Protein AF-A0A535KQY0-F1 (afdb_monomer_lite)

Sequence (80 aa):
MNAPQLTVVATSRNDDHGGNLLARMQLFIDGLAEQAERFRMPVELLLVEWNPPAGRPALRNALRWDESEHFHPAVITVPH

pLDDT: mean 95.53, std 6.19, range [57.38, 98.62]

Foldseek 3Di:
DPPAPEEDEEEDEPPQVVHPVQVVVQVVQVVVVVVQVVVVGAYEYEYEHEAYDPPDDGNVVSYDHPDDSRYHYDYDYDHD

Structure (mmCIF, N/CA/C/O backbone):
data_AF-A0A535KQY0-F1
#
_entry.id   AF-A0A535KQY0-F1
#
loop_
_atom_site.group_PDB
_atom_site.id
_atom_site.type_symbol
_atom_site.label_atom_id
_atom_site.label_alt_id
_atom_site.label_comp_id
_atom_site.label_asym_id
_atom_site.label_entity_id
_atom_site.label_seq_id
_atom_site.pdbx_PDB_ins_code
_atom_site.Cartn_x
_atom_site.Cartn_y
_atom_site.Cartn_z
_atom_site.occupancy
_atom_site.B_iso_or_equiv
_atom_site.auth_seq_id
_atom_site.auth_comp_id
_atom_site.auth_asym_id
_atom_site.auth_atom_id
_atom_site.pdbx_PDB_model_num
ATOM 1 N N . MET A 1 1 ? -8.182 12.370 14.386 1.00 57.38 1 MET A N 1
ATOM 2 C CA . MET A 1 1 ? -7.902 10.923 14.328 1.00 57.38 1 MET A CA 1
ATOM 3 C C . MET A 1 1 ? -7.559 10.467 15.732 1.00 57.38 1 MET A C 1
ATOM 5 O O . MET A 1 1 ? -6.790 11.160 16.393 1.00 57.38 1 MET A O 1
ATOM 9 N N . ASN A 1 2 ? -8.158 9.374 16.206 1.00 67.12 2 ASN A N 1
ATOM 10 C CA . ASN A 1 2 ? -7.631 8.690 17.388 1.00 67.12 2 ASN A CA 1
ATOM 11 C C . ASN A 1 2 ? -6.266 8.089 17.017 1.00 67.12 2 ASN A C 1
ATOM 13 O O . ASN A 1 2 ? -6.042 7.779 15.849 1.00 67.12 2 ASN A O 1
ATOM 17 N N . ALA A 1 3 ? -5.344 7.970 17.975 1.00 82.56 3 ALA A N 1
ATOM 18 C CA . ALA A 1 3 ? -4.059 7.322 17.711 1.00 82.56 3 ALA A CA 1
ATOM 19 C C . ALA A 1 3 ? -4.292 5.882 17.205 1.00 82.56 3 ALA A C 1
ATOM 21 O O . ALA A 1 3 ? -5.201 5.221 17.727 1.00 82.56 3 ALA A O 1
ATOM 22 N N . PRO A 1 4 ? -3.514 5.396 16.215 1.00 88.62 4 PRO A N 1
ATOM 23 C CA . PRO A 1 4 ? -3.664 4.030 15.736 1.00 88.62 4 PRO A CA 1
ATOM 24 C C . PRO A 1 4 ? -3.456 3.061 16.900 1.00 88.62 4 PRO A C 1
ATOM 26 O O . PRO A 1 4 ? -2.546 3.226 17.715 1.00 88.62 4 PRO A O 1
ATOM 29 N N . GLN A 1 5 ? -4.318 2.050 16.992 1.00 96.19 5 GLN A N 1
ATOM 30 C CA . GLN A 1 5 ? -4.157 0.976 17.972 1.00 96.19 5 GLN A CA 1
ATOM 31 C C . GLN A 1 5 ? -3.110 -0.042 17.505 1.00 96.19 5 GLN A C 1
ATOM 33 O O . GLN A 1 5 ? -2.471 -0.690 18.332 1.00 96.19 5 GLN A O 1
ATOM 38 N N . LEU A 1 6 ? -2.913 -0.155 16.188 1.00 97.50 6 LEU A N 1
ATOM 39 C CA . LEU A 1 6 ? -1.887 -0.972 15.553 1.00 97.50 6 LEU A CA 1
ATOM 40 C C . LEU A 1 6 ? -1.276 -0.209 14.376 1.00 97.50 6 LEU A C 1
ATOM 42 O O . LEU A 1 6 ? -2.003 0.230 13.490 1.00 97.50 6 LEU A O 1
ATOM 46 N N . THR A 1 7 ? 0.053 -0.144 14.326 1.00 98.31 7 THR A N 1
ATOM 47 C CA . THR A 1 7 ? 0.789 0.240 13.116 1.00 98.31 7 THR A CA 1
ATOM 48 C C . THR A 1 7 ? 1.472 -0.995 12.541 1.00 98.31 7 THR A C 1
ATOM 50 O O . THR A 1 7 ? 2.286 -1.636 13.210 1.00 98.31 7 THR A O 1
ATOM 53 N N . VAL A 1 8 ? 1.164 -1.321 11.287 1.00 98.50 8 VAL A N 1
ATOM 54 C CA . VAL A 1 8 ? 1.864 -2.340 10.503 1.00 98.50 8 VAL A CA 1
ATOM 55 C C . VAL A 1 8 ? 2.874 -1.635 9.609 1.00 98.50 8 VAL A C 1
ATOM 57 O O . VAL A 1 8 ? 2.501 -0.857 8.734 1.00 98.50 8 VAL A O 1
ATOM 60 N N . VAL A 1 9 ? 4.162 -1.912 9.814 1.00 98.50 9 VAL A N 1
ATOM 61 C CA . VAL A 1 9 ? 5.236 -1.390 8.960 1.00 98.50 9 VAL A CA 1
ATOM 62 C C . VAL A 1 9 ? 5.676 -2.490 8.005 1.00 98.50 9 VAL A C 1
ATOM 64 O O . VAL A 1 9 ? 6.102 -3.559 8.442 1.00 98.50 9 VAL A O 1
ATOM 67 N N . ALA A 1 10 ? 5.583 -2.231 6.705 1.00 98.12 10 ALA A N 1
ATOM 68 C CA . ALA A 1 10 ? 5.999 -3.172 5.671 1.00 98.12 10 ALA A CA 1
ATOM 69 C C . ALA A 1 10 ? 6.962 -2.488 4.704 1.00 98.12 10 ALA A C 1
ATOM 71 O O . ALA A 1 10 ? 6.705 -1.374 4.260 1.00 98.12 10 ALA A O 1
ATOM 72 N N . THR A 1 11 ? 8.054 -3.158 4.347 1.00 97.69 11 THR A N 1
ATOM 73 C CA . THR A 1 11 ? 9.010 -2.645 3.359 1.00 97.69 11 THR A CA 1
ATOM 74 C C . THR A 1 11 ? 8.813 -3.363 2.038 1.00 97.69 11 THR A C 1
ATOM 76 O O . THR A 1 11 ? 8.709 -4.588 2.002 1.00 97.69 11 THR A O 1
ATOM 79 N N . SER A 1 12 ? 8.781 -2.610 0.944 1.00 96.88 12 SER A N 1
ATOM 80 C CA . SER A 1 12 ? 8.694 -3.167 -0.400 1.00 96.88 12 SER A CA 1
ATOM 81 C C . SER A 1 12 ? 9.460 -2.311 -1.401 1.00 96.88 12 SER A C 1
ATOM 83 O O . SER A 1 12 ? 9.862 -1.179 -1.127 1.00 96.88 12 SER A O 1
ATOM 85 N N . ARG A 1 13 ? 9.672 -2.882 -2.580 1.00 96.06 13 ARG A N 1
ATOM 86 C CA . ARG A 1 13 ? 10.350 -2.263 -3.710 1.00 96.06 13 ARG A CA 1
ATOM 87 C C . ARG A 1 13 ? 9.613 -2.679 -4.968 1.00 96.06 13 ARG A C 1
ATOM 89 O O . ARG A 1 13 ? 9.347 -3.861 -5.160 1.00 96.06 13 ARG A O 1
ATOM 96 N N . ASN A 1 14 ? 9.274 -1.729 -5.836 1.00 96.00 14 ASN A N 1
ATOM 97 C CA . ASN A 1 14 ? 8.537 -2.037 -7.061 1.00 96.00 14 ASN A CA 1
ATOM 98 C C . ASN A 1 14 ? 9.431 -2.678 -8.145 1.00 96.00 14 ASN A C 1
ATOM 100 O O . ASN A 1 14 ? 9.444 -2.235 -9.288 1.00 96.00 14 ASN A O 1
ATOM 104 N N . ASP A 1 15 ? 10.226 -3.695 -7.816 1.00 94.69 15 ASP A N 1
ATOM 105 C CA . ASP A 1 15 ? 11.144 -4.385 -8.734 1.00 94.69 15 ASP A CA 1
ATOM 106 C C . ASP A 1 15 ? 10.608 -5.742 -9.235 1.00 94.69 15 ASP A C 1
ATOM 108 O O . ASP A 1 15 ? 11.240 -6.387 -10.067 1.00 94.69 15 ASP A O 1
ATOM 112 N N . ASP A 1 16 ? 9.361 -6.080 -8.888 1.00 93.94 16 ASP A N 1
ATOM 113 C CA . ASP A 1 16 ? 8.690 -7.348 -9.218 1.00 93.94 16 ASP A CA 1
ATOM 114 C C . ASP A 1 16 ? 9.400 -8.586 -8.640 1.00 93.94 16 ASP A C 1
ATOM 116 O O . ASP A 1 16 ? 9.328 -9.692 -9.180 1.00 93.94 16 ASP A O 1
ATOM 120 N N . HIS A 1 17 ? 10.093 -8.417 -7.507 1.00 91.19 17 HIS A N 1
ATOM 121 C CA . HIS A 1 17 ? 10.740 -9.520 -6.810 1.00 91.19 17 HIS A CA 1
ATOM 122 C C . HIS A 1 17 ? 9.757 -10.663 -6.501 1.00 91.19 17 HIS A C 1
ATOM 124 O O . HIS A 1 17 ? 8.686 -10.471 -5.920 1.00 91.19 17 HIS A O 1
ATOM 130 N N . GLY A 1 18 ? 10.127 -11.884 -6.895 1.00 89.69 18 GLY A N 1
ATOM 131 C CA . GLY A 1 18 ? 9.292 -13.076 -6.735 1.00 89.69 18 GLY A CA 1
ATOM 132 C C . GLY A 1 18 ? 8.057 -13.127 -7.645 1.00 89.69 18 GLY A C 1
ATOM 133 O O . GLY A 1 18 ? 7.209 -13.984 -7.414 1.00 89.69 18 GLY A O 1
ATOM 134 N N . GLY A 1 19 ? 7.934 -12.227 -8.628 1.00 93.56 19 GLY A N 1
ATOM 135 C CA . GLY A 1 19 ? 6.852 -12.174 -9.618 1.00 93.56 19 GLY A CA 1
ATOM 136 C C . GLY A 1 19 ? 5.497 -11.719 -9.065 1.00 93.56 19 GLY A C 1
ATOM 137 O O . GLY A 1 19 ? 5.129 -12.036 -7.934 1.00 93.56 19 GLY A O 1
ATOM 138 N N . ASN A 1 20 ? 4.723 -10.997 -9.879 1.00 93.50 20 ASN A N 1
ATOM 139 C CA . ASN A 1 20 ? 3.400 -10.463 -9.527 1.00 93.50 20 ASN A CA 1
ATOM 140 C C . ASN A 1 20 ? 3.388 -9.666 -8.207 1.00 93.50 20 ASN A C 1
ATOM 142 O O . ASN A 1 20 ? 2.427 -9.737 -7.433 1.00 93.50 20 ASN A O 1
ATOM 146 N N . LEU A 1 21 ? 4.451 -8.904 -7.929 1.00 95.75 21 LEU A N 1
ATOM 147 C CA . LEU A 1 21 ? 4.619 -8.213 -6.647 1.00 95.75 21 LEU A CA 1
ATOM 148 C C . LEU A 1 21 ? 3.456 -7.264 -6.352 1.00 95.75 21 LEU A C 1
ATOM 150 O O . LEU A 1 21 ? 2.912 -7.305 -5.25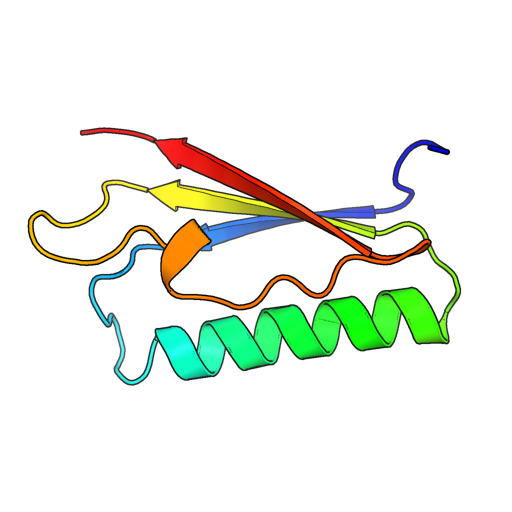1 1.00 95.75 21 LEU A O 1
ATOM 154 N N . LEU A 1 22 ? 3.033 -6.458 -7.331 1.00 97.25 22 LEU A N 1
ATOM 155 C CA . LEU A 1 22 ? 1.935 -5.502 -7.149 1.00 97.25 22 LEU A CA 1
ATOM 156 C C . LEU A 1 22 ? 0.618 -6.195 -6.788 1.00 97.25 22 LEU A C 1
ATOM 158 O O . LEU A 1 22 ? -0.095 -5.717 -5.914 1.00 97.25 22 LEU A O 1
ATOM 162 N N . ALA A 1 23 ? 0.321 -7.348 -7.393 1.00 97.88 23 ALA A N 1
ATOM 163 C CA . ALA A 1 23 ? -0.893 -8.099 -7.082 1.00 97.88 23 ALA A CA 1
ATOM 164 C C . ALA A 1 23 ? -0.873 -8.633 -5.643 1.00 97.88 23 ALA A C 1
ATOM 166 O O . ALA A 1 23 ? -1.863 -8.518 -4.926 1.00 97.88 23 ALA A O 1
ATOM 167 N N . ARG A 1 24 ? 0.266 -9.169 -5.187 1.00 97.50 24 ARG A N 1
ATOM 168 C CA . ARG A 1 24 ? 0.407 -9.645 -3.802 1.00 97.50 24 ARG A CA 1
ATOM 169 C C . ARG A 1 24 ? 0.360 -8.506 -2.790 1.00 97.50 24 ARG A C 1
ATOM 171 O O . ARG A 1 24 ? -0.270 -8.653 -1.749 1.00 97.50 24 ARG A O 1
ATOM 178 N N . MET A 1 25 ? 1.005 -7.382 -3.099 1.00 97.88 25 MET A N 1
ATOM 179 C CA . MET A 1 25 ? 0.950 -6.185 -2.259 1.00 97.88 25 MET A CA 1
ATOM 180 C C . MET A 1 25 ? -0.475 -5.644 -2.167 1.00 97.88 25 MET A C 1
ATOM 182 O O . MET A 1 25 ? -0.909 -5.296 -1.075 1.00 97.88 25 MET A O 1
ATOM 186 N N . GLN A 1 26 ? -1.221 -5.638 -3.274 1.00 98.44 26 GLN A N 1
ATOM 187 C CA . GLN A 1 26 ? -2.619 -5.226 -3.265 1.00 98.44 26 GLN A CA 1
ATOM 188 C C . GLN A 1 26 ? -3.475 -6.163 -2.407 1.00 98.44 26 GLN A C 1
ATOM 190 O O . GLN A 1 26 ? -4.224 -5.682 -1.572 1.00 98.44 26 GLN A O 1
ATOM 195 N N . LEU A 1 27 ? -3.307 -7.485 -2.531 1.00 98.44 27 LEU A N 1
ATOM 196 C CA . LEU A 1 27 ? -4.009 -8.453 -1.676 1.00 98.44 27 LEU A CA 1
ATOM 197 C C . LEU A 1 27 ? -3.695 -8.258 -0.186 1.00 98.44 27 LEU A C 1
ATOM 199 O O . LEU A 1 27 ? -4.583 -8.384 0.652 1.00 98.44 27 LEU A O 1
ATOM 203 N N . PHE A 1 28 ? -2.441 -7.947 0.148 1.00 98.38 28 PHE A N 1
ATOM 204 C CA . PHE A 1 28 ? -2.040 -7.626 1.516 1.00 98.38 28 PHE A CA 1
ATOM 205 C C . PHE A 1 28 ? -2.728 -6.352 2.036 1.00 98.38 28 PHE A C 1
ATOM 207 O O . PHE A 1 28 ? -3.257 -6.370 3.146 1.00 98.38 28 PHE A O 1
ATOM 214 N N . ILE A 1 29 ? -2.750 -5.276 1.241 1.00 98.56 29 ILE A N 1
ATOM 215 C CA . ILE A 1 29 ? -3.398 -4.004 1.602 1.00 98.56 29 ILE A CA 1
ATOM 216 C C . ILE A 1 29 ? -4.907 -4.196 1.769 1.00 98.56 29 ILE A C 1
ATOM 218 O O . ILE A 1 29 ? -5.447 -3.837 2.813 1.00 98.56 29 ILE A O 1
ATOM 222 N N . ASP A 1 30 ? -5.561 -4.812 0.782 1.00 98.62 30 ASP A N 1
ATOM 223 C CA . ASP A 1 30 ? -7.009 -5.046 0.771 1.00 98.62 30 ASP A CA 1
ATOM 224 C C . ASP A 1 30 ? -7.428 -5.902 1.976 1.00 98.62 30 ASP A C 1
ATOM 226 O O . ASP A 1 30 ? -8.406 -5.599 2.658 1.00 98.62 30 ASP A O 1
ATOM 230 N N . GLY A 1 31 ? -6.650 -6.947 2.285 1.00 98.44 31 GLY A N 1
ATOM 231 C CA . GLY A 1 31 ? -6.886 -7.792 3.452 1.00 98.44 31 GLY A CA 1
ATOM 232 C C . GLY A 1 31 ? -6.726 -7.035 4.769 1.00 98.44 31 GLY A C 1
ATOM 233 O O . GLY A 1 31 ? -7.561 -7.171 5.656 1.00 98.44 31 GLY A O 1
ATOM 234 N N . LEU A 1 32 ? -5.685 -6.208 4.910 1.00 98.44 32 LEU A N 1
ATOM 235 C CA . LEU A 1 32 ? -5.481 -5.430 6.133 1.00 98.44 32 LEU A CA 1
ATOM 236 C C . LEU A 1 32 ? -6.596 -4.392 6.344 1.00 98.44 32 LEU A C 1
ATOM 238 O O . LEU A 1 32 ? -7.088 -4.259 7.465 1.00 98.44 32 LEU A O 1
ATOM 242 N N . ALA A 1 33 ? -7.022 -3.716 5.275 1.00 98.44 33 ALA A N 1
ATOM 243 C CA . ALA A 1 33 ? -8.131 -2.766 5.304 1.00 98.44 33 ALA A CA 1
ATOM 244 C C . ALA A 1 33 ? -9.453 -3.442 5.706 1.00 98.44 33 ALA A C 1
ATOM 246 O O . ALA A 1 33 ? -10.154 -2.956 6.593 1.00 98.44 33 ALA A O 1
ATOM 247 N N . GLU A 1 34 ? -9.766 -4.610 5.130 1.00 98.31 34 GLU A N 1
ATOM 248 C CA . GLU A 1 34 ? -10.976 -5.368 5.478 1.00 98.31 34 GLU A CA 1
ATOM 249 C C . GLU A 1 34 ? -10.984 -5.797 6.948 1.00 98.31 34 GLU A C 1
ATOM 251 O O . GLU A 1 34 ?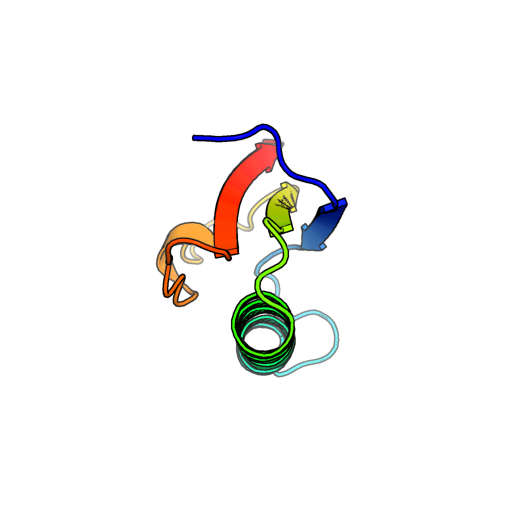 -12.010 -5.672 7.617 1.00 98.31 34 GLU A O 1
ATOM 256 N N . GLN A 1 35 ? -9.847 -6.245 7.490 1.00 98.00 35 GLN A N 1
ATOM 257 C CA . GLN A 1 35 ? -9.761 -6.598 8.909 1.00 98.00 35 GLN A CA 1
ATOM 258 C C . GLN A 1 35 ? -9.920 -5.371 9.819 1.00 98.00 35 GLN A C 1
ATOM 260 O O . GLN A 1 35 ? -10.609 -5.458 10.838 1.00 98.00 35 GLN A O 1
ATOM 265 N N . ALA A 1 36 ? -9.326 -4.231 9.457 1.00 97.94 36 ALA A N 1
ATOM 266 C CA . ALA A 1 36 ? -9.459 -2.991 10.219 1.00 97.94 36 ALA A CA 1
ATOM 267 C C . ALA A 1 36 ? -10.929 -2.551 10.327 1.00 97.94 36 ALA A C 1
ATOM 269 O O . ALA A 1 36 ? -11.425 -2.297 11.427 1.00 97.94 36 ALA A O 1
ATOM 270 N N . GLU A 1 37 ? -11.653 -2.576 9.206 1.00 97.25 37 GLU A N 1
ATOM 271 C CA . GLU A 1 37 ? -13.086 -2.276 9.148 1.00 97.25 37 GLU A CA 1
ATOM 272 C C . GLU A 1 37 ? -13.933 -3.293 9.916 1.00 97.25 37 GLU A C 1
ATOM 274 O O . GLU A 1 37 ? -14.770 -2.931 10.748 1.00 97.25 37 GLU A O 1
ATOM 279 N N . ARG A 1 38 ? -13.690 -4.589 9.693 1.00 98.00 38 ARG A N 1
ATOM 280 C CA . ARG A 1 38 ? -14.443 -5.678 10.324 1.00 98.00 38 ARG A CA 1
ATOM 281 C C . ARG A 1 38 ? -14.398 -5.616 11.849 1.00 98.00 38 ARG A C 1
ATOM 283 O O . ARG A 1 38 ? -15.400 -5.917 12.500 1.00 98.00 38 ARG A O 1
ATOM 290 N N . PHE A 1 39 ? -13.249 -5.255 12.414 1.00 97.19 39 PHE A N 1
ATOM 291 C CA . PHE A 1 39 ? -13.054 -5.165 13.862 1.00 97.19 39 PHE A CA 1
ATOM 292 C C . PHE A 1 39 ? -13.184 -3.747 14.419 1.00 97.19 39 PHE A C 1
ATOM 294 O O . PHE A 1 39 ? -13.094 -3.578 15.635 1.00 97.19 39 PHE A O 1
ATOM 301 N N . ARG A 1 40 ? -13.430 -2.745 13.562 1.00 96.44 40 ARG A N 1
ATOM 302 C CA . ARG A 1 40 ? -13.484 -1.320 13.926 1.00 96.44 40 ARG A CA 1
ATOM 303 C C . ARG A 1 40 ? -12.264 -0.865 14.724 1.00 96.44 40 ARG A C 1
ATOM 305 O O . ARG A 1 40 ? -12.375 -0.125 15.702 1.00 96.44 40 ARG A O 1
ATOM 312 N N . MET A 1 41 ? -11.100 -1.372 14.335 1.00 96.19 41 MET A N 1
ATOM 313 C CA . MET A 1 41 ? -9.834 -1.103 15.001 1.00 96.19 41 MET A CA 1
ATOM 314 C C . MET A 1 41 ? -9.049 -0.103 14.152 1.00 96.19 41 MET A C 1
ATOM 316 O O . MET A 1 41 ? -8.750 -0.437 13.010 1.00 96.19 41 MET A O 1
ATOM 320 N N . PRO A 1 42 ? -8.676 1.081 14.672 1.00 97.44 42 PRO A N 1
ATOM 321 C CA . PRO A 1 42 ? -7.801 2.009 13.967 1.00 97.44 42 PRO A CA 1
ATOM 322 C C . PRO A 1 42 ? -6.435 1.368 13.689 1.00 97.44 42 PRO A C 1
ATOM 324 O O . PRO A 1 42 ? -5.628 1.168 14.605 1.00 97.44 42 PRO A O 1
ATOM 327 N N . VAL A 1 43 ? -6.191 1.042 12.424 1.00 98.19 43 VAL A N 1
ATOM 328 C CA . VAL A 1 43 ? -4.965 0.443 11.898 1.00 98.19 43 VAL A CA 1
ATOM 329 C C . VAL A 1 43 ? -4.277 1.441 10.978 1.00 98.19 43 VAL A C 1
ATOM 331 O O . VAL A 1 43 ? -4.877 1.954 10.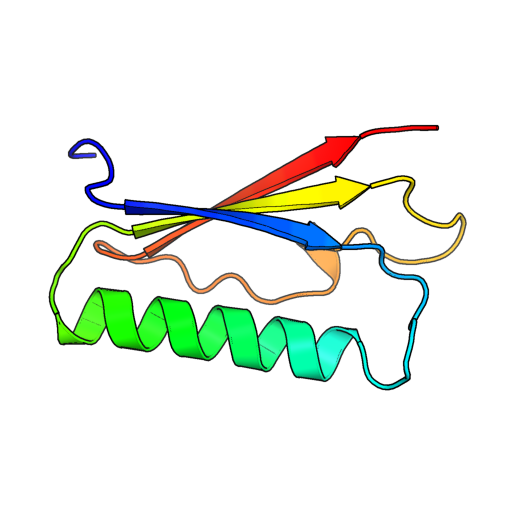037 1.00 98.19 43 VAL A O 1
ATOM 334 N N . GLU A 1 44 ? -2.991 1.668 11.214 1.00 98.44 44 GLU A N 1
ATOM 335 C CA . GLU A 1 44 ? -2.111 2.364 10.281 1.00 98.44 44 GLU A CA 1
ATOM 336 C C . GLU A 1 44 ? -1.287 1.343 9.489 1.00 98.44 44 GLU A C 1
ATOM 338 O O . GLU A 1 44 ? -0.678 0.437 10.065 1.00 98.44 44 GLU A O 1
ATOM 343 N N . LEU A 1 45 ? -1.229 1.507 8.167 1.00 98.62 45 LEU A N 1
ATOM 344 C CA . LEU A 1 45 ? -0.234 0.838 7.332 1.00 98.62 45 LEU A CA 1
ATOM 345 C C . LEU A 1 45 ? 0.824 1.856 6.925 1.00 98.62 45 LEU A C 1
ATOM 347 O O . LEU A 1 45 ? 0.548 2.730 6.111 1.00 98.62 45 LEU A O 1
ATOM 351 N N . LEU A 1 46 ? 2.053 1.698 7.410 1.00 98.50 46 LEU A N 1
ATOM 352 C CA . LEU A 1 46 ? 3.197 2.463 6.927 1.00 98.50 46 LEU A CA 1
ATOM 353 C C . LEU A 1 46 ? 3.994 1.617 5.930 1.00 98.50 46 LEU A C 1
ATOM 355 O O . LEU A 1 46 ? 4.817 0.782 6.317 1.00 98.50 46 LEU A O 1
ATOM 359 N N . LEU A 1 47 ? 3.755 1.828 4.634 1.00 98.50 47 LEU A N 1
ATOM 360 C CA . LEU A 1 47 ? 4.530 1.179 3.582 1.00 98.50 47 LEU A CA 1
ATOM 361 C C . LEU A 1 47 ? 5.828 1.954 3.324 1.00 98.50 47 LEU A C 1
ATOM 363 O O . LEU A 1 47 ? 5.821 3.118 2.925 1.00 98.50 47 LEU A O 1
ATOM 367 N N . VAL A 1 48 ? 6.955 1.281 3.513 1.00 98.62 48 VAL A N 1
ATOM 368 C CA . VAL A 1 48 ? 8.288 1.800 3.226 1.00 98.62 48 VAL A CA 1
ATOM 369 C C . VAL A 1 48 ? 8.689 1.367 1.823 1.00 98.62 48 VAL A C 1
ATOM 371 O O . VAL A 1 48 ? 9.014 0.205 1.580 1.00 98.62 48 VAL A O 1
ATOM 374 N N . GLU A 1 49 ? 8.676 2.309 0.887 1.00 98.00 49 GLU A N 1
ATOM 375 C CA . GLU A 1 49 ? 9.234 2.113 -0.443 1.00 98.00 49 GLU A CA 1
ATOM 376 C C . GLU A 1 49 ? 10.750 2.302 -0.388 1.00 98.00 49 GLU A C 1
ATOM 378 O O . GLU A 1 49 ? 11.255 3.423 -0.311 1.00 98.00 49 GLU A O 1
ATOM 383 N N . TRP A 1 50 ? 11.483 1.193 -0.397 1.00 97.38 50 TRP A N 1
ATOM 384 C CA . TRP A 1 50 ? 12.938 1.197 -0.293 1.00 97.38 50 TRP A CA 1
ATOM 385 C C . TRP A 1 50 ? 13.584 1.160 -1.674 1.00 97.38 50 TRP A C 1
ATOM 387 O O . TRP A 1 50 ? 13.298 0.256 -2.461 1.00 97.38 50 TRP A O 1
ATOM 397 N N . ASN A 1 51 ? 14.491 2.108 -1.943 1.00 96.38 51 ASN A N 1
ATOM 398 C CA . ASN A 1 51 ? 15.320 2.131 -3.150 1.00 96.38 51 ASN A CA 1
ATOM 399 C C . ASN A 1 51 ? 14.457 1.938 -4.420 1.00 96.38 51 ASN A C 1
ATOM 401 O O . ASN A 1 51 ? 14.580 0.927 -5.118 1.00 96.38 51 ASN A O 1
ATOM 405 N N . PRO A 1 52 ? 13.499 2.835 -4.713 1.00 95.62 52 PRO A N 1
ATOM 406 C CA . PRO A 1 52 ? 12.604 2.622 -5.843 1.00 95.62 52 PRO A CA 1
ATOM 407 C C . PRO A 1 52 ? 13.403 2.535 -7.159 1.00 95.62 52 PRO A C 1
ATOM 409 O O . PRO A 1 52 ? 14.291 3.365 -7.401 1.00 95.62 52 PRO A O 1
ATOM 412 N N . PRO A 1 53 ? 13.134 1.527 -8.012 1.00 94.81 53 PRO A N 1
ATOM 413 C CA . PRO A 1 53 ? 13.826 1.374 -9.284 1.00 94.81 53 PRO A CA 1
ATOM 414 C C . PRO A 1 53 ? 13.468 2.513 -10.242 1.00 94.81 53 PRO A C 1
ATOM 416 O O . PRO A 1 53 ? 12.301 2.880 -10.397 1.00 94.81 53 PRO A O 1
ATOM 419 N N . ALA A 1 54 ? 14.479 3.045 -10.930 1.00 92.25 54 ALA A N 1
ATOM 420 C CA . ALA A 1 54 ? 14.272 4.056 -11.959 1.00 92.25 54 ALA A CA 1
ATOM 421 C C . ALA A 1 54 ? 13.379 3.506 -13.088 1.00 92.25 54 ALA A C 1
ATOM 423 O O . ALA A 1 54 ? 13.541 2.367 -13.526 1.00 92.25 54 ALA A O 1
ATOM 424 N N . GLY A 1 55 ? 12.435 4.321 -13.564 1.00 93.69 55 GLY A N 1
ATOM 425 C CA . GLY A 1 55 ? 11.545 3.959 -14.672 1.00 93.69 55 GLY A CA 1
ATOM 426 C C . GLY A 1 55 ? 10.316 3.128 -14.288 1.00 93.69 55 GLY A C 1
ATOM 427 O O . GLY A 1 55 ? 9.570 2.723 -15.177 1.00 93.69 55 GLY A O 1
ATOM 428 N N . ARG A 1 56 ? 10.066 2.892 -12.994 1.00 94.44 56 ARG A N 1
ATOM 429 C CA . ARG A 1 56 ? 8.814 2.291 -12.511 1.00 94.44 56 ARG A CA 1
ATOM 430 C C . ARG A 1 56 ? 8.016 3.285 -11.670 1.00 94.44 56 ARG A C 1
ATOM 432 O O . ARG A 1 56 ? 8.607 4.170 -11.052 1.00 94.44 56 ARG A O 1
ATOM 439 N N . PRO A 1 57 ? 6.676 3.173 -11.650 1.00 96.44 57 PRO A N 1
ATOM 440 C CA . PRO A 1 57 ? 5.863 4.021 -10.795 1.00 96.44 57 PRO A CA 1
ATOM 441 C C . PRO A 1 57 ? 6.198 3.754 -9.326 1.00 96.44 57 PRO A C 1
ATOM 443 O O . PRO A 1 57 ? 6.398 2.604 -8.931 1.00 96.44 57 PRO A O 1
ATOM 446 N N . ALA A 1 58 ? 6.214 4.816 -8.525 1.00 96.25 58 ALA A N 1
ATOM 447 C CA . ALA A 1 58 ? 6.299 4.699 -7.076 1.00 96.25 58 ALA A CA 1
ATOM 448 C C . ALA A 1 58 ? 5.147 3.831 -6.543 1.00 96.25 58 ALA A C 1
ATOM 450 O O . ALA A 1 58 ? 4.037 3.885 -7.082 1.00 96.25 58 ALA A O 1
ATOM 451 N N . LEU A 1 59 ? 5.367 3.078 -5.466 1.00 97.44 59 LEU A N 1
ATOM 452 C CA . LEU A 1 59 ? 4.351 2.199 -4.871 1.00 97.44 59 LEU A CA 1
ATOM 453 C C . LEU A 1 59 ? 3.080 2.963 -4.484 1.00 97.44 59 LEU A C 1
ATOM 455 O O . LEU A 1 59 ? 1.979 2.462 -4.697 1.00 97.44 59 LEU A O 1
ATOM 459 N N . ARG A 1 60 ? 3.217 4.218 -4.033 1.00 97.31 60 ARG A N 1
ATOM 460 C CA . ARG A 1 60 ? 2.072 5.113 -3.785 1.00 97.31 60 ARG A CA 1
ATOM 461 C C . ARG A 1 60 ? 1.162 5.321 -4.999 1.00 97.31 60 ARG A C 1
ATOM 463 O O . ARG A 1 60 ? -0.026 5.537 -4.816 1.00 97.31 60 ARG A O 1
ATOM 470 N N . ASN A 1 61 ? 1.715 5.254 -6.208 1.00 97.38 61 ASN A N 1
ATOM 471 C CA . ASN A 1 61 ? 0.993 5.460 -7.463 1.00 97.38 61 ASN A CA 1
ATOM 472 C C . ASN A 1 61 ? 0.588 4.132 -8.121 1.00 97.38 61 ASN A C 1
ATOM 474 O O . ASN A 1 61 ? -0.288 4.117 -8.979 1.00 97.38 61 ASN A O 1
ATOM 478 N N . ALA A 1 62 ? 1.264 3.033 -7.775 1.00 97.62 62 ALA A N 1
ATOM 479 C CA . ALA A 1 62 ? 1.049 1.718 -8.372 1.00 97.62 62 ALA A CA 1
ATOM 480 C C . ALA A 1 62 ? -0.019 0.879 -7.645 1.00 97.62 62 ALA A C 1
ATOM 482 O O . ALA A 1 62 ? -0.490 -0.111 -8.201 1.00 97.62 62 ALA A O 1
ATOM 483 N N . LEU A 1 63 ? -0.366 1.248 -6.410 1.00 98.19 63 LEU A N 1
ATOM 484 C CA . LEU A 1 63 ? -1.297 0.531 -5.537 1.00 98.19 63 LEU A CA 1
ATOM 485 C C . LEU A 1 63 ? -2.519 1.394 -5.215 1.00 98.19 63 LEU A C 1
ATOM 487 O O . LEU A 1 63 ? -2.468 2.622 -5.307 1.00 98.19 63 LEU A O 1
ATOM 491 N N . ARG A 1 64 ? -3.615 0.738 -4.827 1.00 97.88 64 ARG A N 1
ATOM 492 C CA . ARG A 1 64 ? -4.820 1.388 -4.298 1.00 97.88 64 ARG A CA 1
ATOM 493 C C . ARG A 1 64 ? -4.784 1.406 -2.774 1.00 97.88 64 ARG A C 1
ATOM 495 O O . ARG A 1 64 ? -4.285 0.465 -2.162 1.00 97.88 64 ARG A O 1
ATOM 502 N 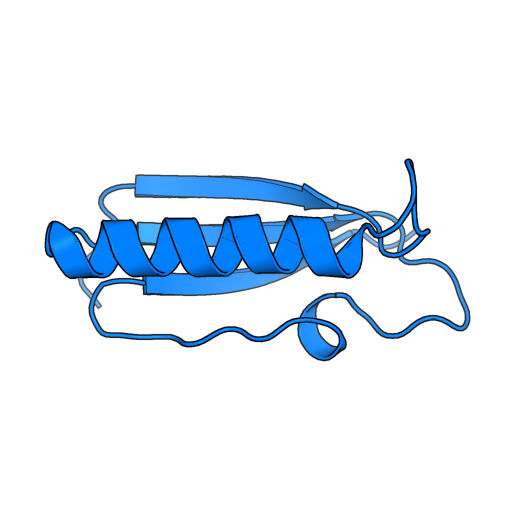N . TRP A 1 65 ? -5.334 2.468 -2.196 1.00 97.06 65 TRP A N 1
ATOM 503 C CA . TRP A 1 65 ? -5.190 2.831 -0.787 1.00 97.06 65 TRP A CA 1
ATOM 504 C C . TRP A 1 65 ? -6.537 3.235 -0.199 1.00 97.06 65 TRP A C 1
ATOM 506 O O . TRP A 1 65 ? -6.668 4.366 0.249 1.00 97.06 65 TRP A O 1
ATOM 516 N N . ASP A 1 66 ? -7.544 2.368 -0.286 1.00 94.19 66 ASP A N 1
ATOM 517 C CA . ASP A 1 66 ? -8.923 2.673 0.120 1.00 94.19 66 ASP A CA 1
ATOM 518 C C . ASP A 1 66 ? -9.001 3.016 1.627 1.00 94.19 66 ASP A C 1
ATOM 520 O O . ASP A 1 66 ? -9.260 2.162 2.470 1.00 94.19 66 ASP A O 1
ATOM 524 N N . GLU A 1 67 ? -8.695 4.274 1.958 1.00 96.38 67 GLU A N 1
ATOM 525 C CA . GLU A 1 67 ? -8.647 4.828 3.309 1.00 96.38 67 GLU A CA 1
ATOM 526 C C . GLU A 1 67 ? -10.058 4.948 3.882 1.00 96.38 67 GLU A C 1
ATOM 528 O O . GLU A 1 67 ? -11.031 5.229 3.173 1.00 96.38 67 GLU A O 1
ATOM 533 N N . SER A 1 68 ? -10.160 4.761 5.191 1.00 95.94 68 SER A N 1
ATOM 534 C CA . SER A 1 68 ? -11.426 4.752 5.907 1.00 95.94 68 SER A CA 1
ATOM 535 C C . SER A 1 68 ? -11.278 5.299 7.328 1.00 95.94 68 SER A C 1
ATOM 537 O O . SER A 1 68 ? -10.232 5.814 7.721 1.00 95.94 68 SER A O 1
ATOM 539 N N . GLU A 1 69 ? -12.344 5.196 8.126 1.00 95.44 69 GLU A N 1
ATOM 540 C CA . GLU A 1 69 ? -12.293 5.546 9.550 1.00 95.44 69 GLU A CA 1
ATOM 541 C C . GLU A 1 69 ? -11.349 4.626 10.343 1.00 95.44 69 GLU A C 1
ATOM 543 O O . GLU A 1 69 ? -10.775 5.055 11.345 1.00 95.44 69 GLU A O 1
ATOM 548 N N . HIS A 1 70 ? -11.199 3.366 9.921 1.00 97.56 70 HIS A N 1
ATOM 549 C CA . HIS A 1 70 ? -10.416 2.369 10.647 1.00 97.56 70 HIS A CA 1
ATOM 550 C C . HIS A 1 70 ? -9.107 1.985 9.952 1.00 97.56 70 HIS A C 1
ATOM 552 O O . HIS A 1 70 ? -8.269 1.353 10.588 1.00 97.56 70 HIS A O 1
ATOM 558 N N . PHE A 1 71 ? -8.879 2.382 8.700 1.00 98.12 71 PHE A N 1
ATOM 559 C CA . PHE A 1 71 ? -7.662 2.060 7.961 1.00 98.12 71 PHE A CA 1
ATOM 560 C C . PHE A 1 71 ? -6.987 3.313 7.401 1.00 98.12 71 PHE A C 1
ATOM 562 O O . PHE A 1 71 ? -7.543 3.978 6.533 1.00 98.12 71 PHE A O 1
ATOM 569 N N . HIS A 1 72 ? -5.763 3.588 7.861 1.00 97.75 72 HIS A N 1
ATOM 570 C CA . HIS A 1 72 ? -4.973 4.768 7.499 1.00 97.75 72 HIS A CA 1
ATOM 571 C C . HIS A 1 72 ? -3.650 4.362 6.835 1.00 97.75 72 HIS A C 1
ATOM 573 O O . HIS A 1 72 ? -2.659 4.086 7.520 1.00 97.75 72 HIS A O 1
ATOM 579 N N . PRO A 1 73 ? -3.598 4.279 5.499 1.00 98.06 73 PRO A N 1
ATOM 580 C CA . PRO A 1 73 ? -2.365 3.977 4.797 1.00 98.06 73 PRO A CA 1
ATOM 581 C C . PRO A 1 73 ? -1.483 5.214 4.587 1.00 98.06 73 PRO A C 1
ATOM 583 O O . PRO A 1 73 ? -1.935 6.278 4.170 1.00 98.06 73 PRO A O 1
ATOM 586 N N . ALA A 1 74 ? -0.179 5.040 4.762 1.00 97.50 74 ALA A N 1
ATOM 587 C CA . ALA A 1 74 ? 0.845 6.019 4.441 1.00 97.50 74 ALA A CA 1
ATOM 588 C C . ALA A 1 74 ? 2.015 5.350 3.712 1.00 97.50 74 ALA A C 1
ATOM 590 O O . ALA A 1 74 ? 2.344 4.187 3.943 1.00 97.50 74 ALA A O 1
ATOM 591 N N . VAL A 1 75 ? 2.680 6.111 2.839 1.00 98.19 75 VAL A N 1
ATOM 592 C CA . VAL A 1 75 ? 3.879 5.651 2.126 1.00 98.19 75 VAL A CA 1
ATOM 593 C C . VAL A 1 75 ? 5.031 6.598 2.393 1.00 98.19 75 VAL A C 1
ATOM 595 O O . VAL A 1 75 ? 4.933 7.791 2.087 1.00 98.19 75 VAL A O 1
ATOM 598 N N . ILE A 1 76 ? 6.141 6.057 2.881 1.00 98.12 76 ILE A N 1
ATOM 599 C CA . ILE A 1 76 ? 7.416 6.772 2.957 1.00 98.12 76 ILE A CA 1
ATOM 600 C C . ILE A 1 76 ? 8.406 6.160 1.978 1.00 98.12 76 ILE A C 1
ATOM 602 O O . ILE A 1 76 ? 8.415 4.951 1.765 1.00 98.12 76 ILE A O 1
ATOM 606 N N . THR A 1 77 ? 9.245 6.998 1.382 1.00 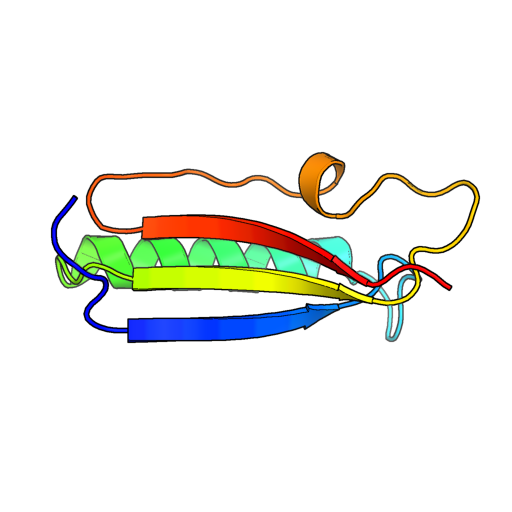97.88 77 THR A N 1
ATOM 607 C CA . THR A 1 77 ? 10.269 6.556 0.435 1.00 97.88 77 THR A CA 1
ATOM 608 C C . THR A 1 77 ? 11.640 6.704 1.073 1.00 9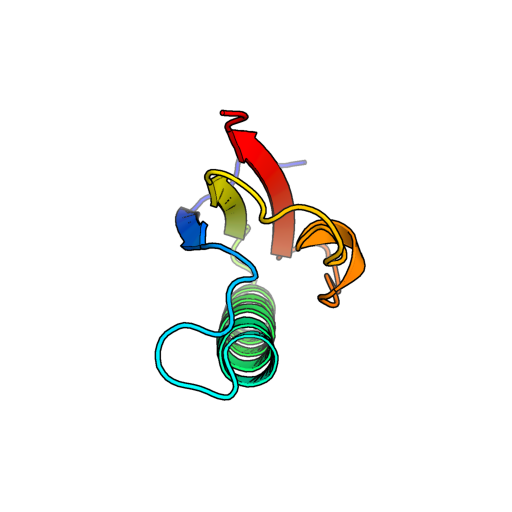7.88 77 THR A C 1
ATOM 610 O O . THR A 1 77 ? 11.994 7.789 1.532 1.00 97.88 77 THR A O 1
ATOM 613 N N . VAL A 1 78 ? 12.418 5.625 1.070 1.00 97.31 78 VAL A N 1
ATOM 614 C CA . VAL A 1 78 ? 13.843 5.655 1.403 1.00 97.31 78 VAL A CA 1
ATOM 615 C C . VAL A 1 78 ? 14.612 5.719 0.080 1.00 97.31 78 VAL A C 1
ATOM 617 O O . VAL A 1 78 ? 14.583 4.737 -0.673 1.00 97.31 78 VAL A O 1
ATOM 620 N N . PRO A 1 79 ? 15.229 6.870 -0.253 1.00 91.94 79 PRO A N 1
ATOM 621 C CA . PRO A 1 79 ? 15.962 7.035 -1.503 1.00 91.94 79 PRO A CA 1
ATOM 622 C C . PRO A 1 79 ? 17.254 6.205 -1.514 1.00 91.94 79 PRO A C 1
ATOM 624 O O . PRO A 1 79 ? 17.603 5.556 -0.526 1.00 91.94 79 PRO A O 1
ATOM 627 N N . HIS A 1 80 ? 17.927 6.218 -2.666 1.00 82.12 80 HIS A N 1
ATOM 628 C CA . HIS A 1 80 ? 19.258 5.634 -2.862 1.00 82.12 80 HIS A CA 1
ATOM 629 C C . HIS A 1 80 ? 20.325 6.345 -2.035 1.00 82.12 80 HIS A C 1
ATOM 631 O O . HIS A 1 80 ? 20.230 7.589 -1.915 1.00 82.12 80 HIS A O 1
#

Secondary structure (DSSP, 8-state):
-PPPSEEEEEEE-TT-TTS-HHHHHHHHHHHHHHHHHHHT--EEEEEEEESPPTTS--HHHHS-----SSEEEEEEEE--

Radius of gyration: 12.93 Å; chains: 1; bounding box: 34×24×33 Å